Protein AF-A0A7C9RH32-F1 (afdb_monomer_lite)

Radius of gyration: 22.59 Å; chains: 1; bounding box: 62×23×64 Å

Secondary structure (DSSP, 8-state):
--HHHHHHHHHHHHHHHHHHHHHHHHHHHHSSS-S-HHHHHHHHHHHHHHHTTHHHHHHHHHHHHHHHHHHHHTSPTTHHHHHHHTT-HHHHHHHHHHHHHHHHHHHHHHHHHHHHHHHHHHHHHHHHHHHHHHHHHHHT--

pLDDT: mean 86.22, std 10.76, range [42.34, 97.19]

Organism: NCBI:txid2712852

Sequence (142 aa):
MSNLAQFGEDLRLHLIRLQACLDHLNALFAANSIADQTEFTRRLNELNAVTKNFPSQAGELYKALHDGLEQQASLPPGTIAHWIDNRQTAQLHAHADIIEQLATIATELAALTALMAERTTMTAILARQEAMSVQIQFDERP

Foldseek 3Di:
DDPVVVLVVLLVVLVVLLVVLVVVLVVVVVPPDPPDPPVLVVVLVVLCVVCVCVVVLLVVLVVLLVVLVVVVVPDDPCPVVVCVVVVVVVVVVVVVVSVSVSVSSVSNSSSSVSSVVSSVSSVVVVVVVVVVVVVVVVVPDD

Structure (mmCIF, N/CA/C/O backbone):
data_AF-A0A7C9RH32-F1
#
_entry.id   AF-A0A7C9RH32-F1
#
loop_
_atom_site.group_PDB
_atom_site.id
_atom_site.type_symbol
_atom_site.label_atom_id
_atom_site.label_alt_id
_atom_site.label_comp_id
_atom_site.label_asym_id
_atom_site.label_entity_id
_atom_site.label_seq_id
_atom_site.pdbx_PDB_ins_code
_atom_site.Cartn_x
_atom_site.Cartn_y
_atom_site.Cartn_z
_atom_site.occupancy
_atom_site.B_iso_or_equiv
_atom_site.auth_seq_id
_atom_site.auth_comp_id
_atom_site.auth_asym_id
_atom_site.auth_atom_id
_atom_site.pdbx_PDB_model_num
ATOM 1 N N . MET A 1 1 ? -25.205 9.875 5.045 1.00 48.62 1 MET A N 1
ATOM 2 C CA . MET A 1 1 ? -24.472 8.726 4.469 1.00 48.62 1 MET A CA 1
ATOM 3 C C . MET A 1 1 ? -23.839 7.972 5.630 1.00 48.62 1 MET A C 1
ATOM 5 O O . MET A 1 1 ? -23.488 8.626 6.600 1.00 48.62 1 MET A O 1
ATOM 9 N N . SER A 1 2 ? -23.813 6.637 5.605 1.00 63.97 2 SER A N 1
ATOM 10 C CA . SER A 1 2 ? -23.241 5.824 6.698 1.00 63.97 2 SER A CA 1
ATOM 11 C C . SER A 1 2 ? -21.715 5.984 6.744 1.00 63.97 2 SER A C 1
ATOM 13 O O . SER A 1 2 ? -21.113 6.004 5.671 1.00 63.97 2 SER A O 1
ATOM 15 N N . ASN A 1 3 ? -21.099 6.055 7.935 1.00 73.19 3 ASN A N 1
ATOM 16 C CA . ASN A 1 3 ? -19.635 6.165 8.106 1.00 73.19 3 ASN A CA 1
ATOM 17 C C . ASN A 1 3 ? -18.878 5.092 7.307 1.00 73.19 3 ASN A C 1
ATOM 19 O O . ASN A 1 3 ? -17.911 5.401 6.622 1.00 73.19 3 ASN A O 1
ATOM 23 N N . LEU A 1 4 ? -19.410 3.866 7.262 1.00 83.62 4 LEU A N 1
ATOM 24 C CA . LEU A 1 4 ? -18.805 2.758 6.522 1.00 83.62 4 LEU A CA 1
ATOM 25 C C . LEU A 1 4 ? -18.772 2.982 4.998 1.00 83.62 4 LEU A C 1
ATOM 27 O O . LEU A 1 4 ? -17.862 2.521 4.317 1.00 83.62 4 LEU A O 1
ATOM 31 N N . ALA A 1 5 ? -19.768 3.684 4.448 1.00 85.25 5 ALA A N 1
ATOM 32 C CA . ALA A 1 5 ? -19.798 3.993 3.019 1.00 85.25 5 ALA A CA 1
ATOM 33 C C . ALA A 1 5 ? -18.745 5.050 2.659 1.00 85.25 5 ALA A C 1
ATOM 35 O O . ALA A 1 5 ? -18.109 4.936 1.616 1.00 85.25 5 ALA A O 1
ATOM 36 N N . GLN A 1 6 ? -18.540 6.040 3.536 1.00 85.06 6 GLN A N 1
ATOM 37 C CA . GLN A 1 6 ? -17.487 7.040 3.363 1.00 85.06 6 GLN A CA 1
ATOM 38 C C . GLN A 1 6 ? -16.102 6.393 3.460 1.00 85.06 6 GLN A C 1
ATOM 40 O O . GLN A 1 6 ? -15.295 6.562 2.553 1.00 85.06 6 GLN A O 1
ATOM 45 N N . PHE A 1 7 ? -15.878 5.569 4.487 1.00 87.88 7 PHE A N 1
ATOM 46 C CA . PHE A 1 7 ? -14.651 4.787 4.637 1.00 87.88 7 PHE A CA 1
ATOM 47 C C . PHE A 1 7 ? -14.350 3.931 3.396 1.00 87.88 7 PHE A C 1
ATOM 49 O O . PHE A 1 7 ? -13.221 3.900 2.906 1.00 87.88 7 PHE A O 1
ATOM 56 N N . GLY A 1 8 ? -15.374 3.274 2.843 1.00 89.38 8 GLY A N 1
ATOM 57 C CA . GLY A 1 8 ? -15.244 2.492 1.616 1.00 89.38 8 GLY A CA 1
ATOM 58 C C . GLY A 1 8 ? -14.809 3.323 0.406 1.00 89.38 8 GLY A C 1
ATOM 59 O O . GLY A 1 8 ? -13.944 2.882 -0.350 1.00 89.38 8 GLY A O 1
ATOM 60 N N . GLU A 1 9 ? -15.368 4.521 0.218 1.00 88.69 9 GLU A N 1
ATOM 61 C CA . GLU A 1 9 ? -14.962 5.418 -0.873 1.00 88.69 9 GLU A CA 1
ATOM 62 C C . GLU A 1 9 ? -13.538 5.952 -0.695 1.00 88.69 9 GLU A C 1
ATOM 64 O O . GLU A 1 9 ? -12.773 5.973 -1.664 1.00 88.69 9 GLU A O 1
ATOM 69 N N . ASP A 1 10 ? -13.158 6.305 0.534 1.00 86.12 10 ASP A N 1
ATOM 70 C CA . ASP A 1 10 ? -11.809 6.780 0.848 1.00 86.12 10 ASP A CA 1
ATOM 71 C C . ASP A 1 10 ? -10.769 5.687 0.539 1.00 86.12 10 ASP A C 1
ATOM 73 O O . ASP A 1 10 ? -9.780 5.931 -0.160 1.00 86.12 10 ASP A O 1
ATOM 77 N N . LEU A 1 11 ? -11.038 4.437 0.937 1.00 91.19 11 LEU A N 1
ATOM 78 C CA . LEU A 1 11 ? -10.197 3.287 0.587 1.00 91.19 11 LEU A CA 1
ATOM 79 C C . LEU A 1 11 ? -10.148 3.016 -0.918 1.00 91.19 11 LEU A C 1
ATOM 81 O O . LEU A 1 11 ? -9.088 2.680 -1.456 1.00 91.19 11 LEU A O 1
ATOM 85 N N . ARG A 1 12 ? -11.284 3.142 -1.613 1.00 92.56 12 ARG A N 1
ATOM 86 C CA . ARG A 1 12 ? -11.400 2.795 -3.035 1.00 92.56 12 ARG A CA 1
ATOM 87 C C . ARG A 1 12 ? -10.411 3.577 -3.892 1.00 92.56 12 ARG A C 1
ATOM 89 O O . ARG A 1 12 ? -9.833 3.005 -4.816 1.00 92.56 12 ARG A O 1
ATOM 96 N N . LEU A 1 13 ? -10.170 4.850 -3.577 1.00 88.69 13 LEU A N 1
ATOM 97 C CA . LEU A 1 13 ? -9.191 5.669 -4.291 1.00 88.69 13 LEU A CA 1
ATOM 98 C C . LEU A 1 13 ? -7.774 5.078 -4.202 1.00 88.69 13 LEU A C 1
ATOM 100 O O . LEU A 1 13 ? -7.089 4.944 -5.221 1.00 88.69 13 LEU A O 1
ATOM 104 N N . HIS A 1 14 ? -7.342 4.695 -2.998 1.00 89.19 14 HIS A N 1
ATOM 105 C CA . HIS A 1 14 ? -6.019 4.107 -2.781 1.00 89.19 14 HIS A CA 1
ATOM 106 C C . HIS A 1 14 ? -5.898 2.723 -3.427 1.00 89.19 14 HIS A C 1
ATOM 108 O O . HIS A 1 14 ? -4.878 2.426 -4.049 1.00 89.19 14 HIS A O 1
ATOM 114 N N . LEU A 1 15 ? -6.954 1.910 -3.353 1.00 91.62 15 LEU A N 1
ATOM 115 C CA . LEU A 1 15 ? -6.994 0.578 -3.959 1.00 91.62 15 LEU A CA 1
ATOM 116 C C . LEU A 1 15 ? -6.921 0.626 -5.488 1.00 91.62 15 LEU A C 1
ATOM 118 O O . LEU A 1 15 ? -6.154 -0.131 -6.078 1.00 91.62 15 LEU A O 1
ATOM 122 N N . ILE A 1 16 ? -7.648 1.543 -6.135 1.00 93.19 16 ILE A N 1
ATOM 123 C CA . ILE A 1 16 ? -7.573 1.734 -7.593 1.00 93.19 16 ILE A CA 1
ATOM 124 C C . ILE A 1 16 ? -6.153 2.125 -8.007 1.00 93.19 16 ILE A C 1
ATOM 126 O O . ILE A 1 16 ? -5.618 1.601 -8.985 1.00 93.19 16 ILE A O 1
ATOM 130 N N . ARG A 1 17 ? -5.520 3.029 -7.252 1.00 87.44 17 ARG A N 1
ATOM 131 C CA . ARG A 1 17 ? -4.142 3.449 -7.520 1.00 87.44 17 ARG A CA 1
ATOM 132 C C . ARG A 1 17 ? -3.161 2.289 -7.364 1.00 87.44 17 ARG A C 1
ATOM 134 O O . ARG A 1 17 ? -2.309 2.110 -8.230 1.00 87.44 17 ARG A O 1
ATOM 141 N N . LEU A 1 18 ? -3.293 1.506 -6.294 1.00 91.06 18 LEU A N 1
ATOM 142 C CA . LEU A 1 18 ? -2.483 0.313 -6.053 1.00 91.06 18 LEU A CA 1
ATOM 143 C C . LEU A 1 18 ? -2.640 -0.699 -7.194 1.00 91.06 18 LEU A C 1
ATOM 145 O O . LEU A 1 18 ? -1.638 -1.146 -7.747 1.00 91.06 18 LEU A O 1
ATOM 149 N N . GLN A 1 19 ? -3.878 -1.006 -7.584 1.00 93.44 19 GLN A N 1
ATOM 150 C CA . GLN A 1 19 ? -4.167 -1.926 -8.680 1.00 93.44 19 GLN A CA 1
ATOM 151 C C . GLN A 1 19 ? -3.513 -1.461 -9.985 1.00 93.44 19 GLN A C 1
ATOM 153 O O . GLN A 1 19 ? -2.795 -2.234 -10.609 1.00 93.44 19 GLN A O 1
ATOM 158 N N . ALA A 1 20 ? -3.675 -0.188 -10.354 1.00 89.69 20 ALA A N 1
ATOM 159 C CA . ALA A 1 20 ? -3.068 0.354 -11.566 1.00 89.69 20 ALA A CA 1
ATOM 160 C C . ALA A 1 20 ? -1.530 0.226 -11.571 1.00 89.69 20 ALA A C 1
ATOM 162 O O . ALA A 1 20 ? -0.944 -0.075 -12.610 1.00 89.69 20 ALA A O 1
ATOM 163 N N . CYS A 1 21 ? -0.875 0.417 -10.418 1.00 87.25 21 CYS A N 1
ATOM 164 C CA . CYS A 1 21 ? 0.578 0.239 -10.297 1.00 87.25 21 CYS A CA 1
ATOM 165 C C . CYS A 1 21 ? 0.986 -1.230 -10.471 1.00 87.25 21 CYS 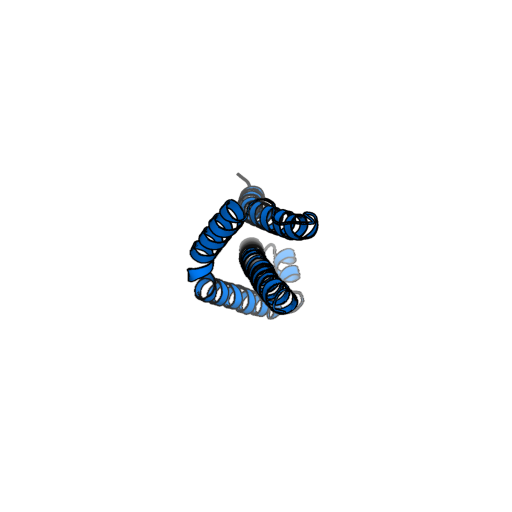A C 1
ATOM 167 O O . CYS A 1 21 ? 1.952 -1.529 -11.171 1.00 87.25 21 CYS A O 1
ATOM 169 N N . LEU A 1 22 ? 0.251 -2.154 -9.845 1.00 89.38 22 LEU A N 1
ATOM 170 C CA . LEU A 1 22 ? 0.521 -3.592 -9.938 1.00 89.38 22 LEU A CA 1
ATOM 171 C C . LEU A 1 22 ? 0.294 -4.125 -11.358 1.00 89.38 22 LEU A C 1
ATOM 173 O O . LEU A 1 22 ? 1.118 -4.884 -11.867 1.00 89.38 22 LEU A O 1
ATOM 177 N N . ASP A 1 23 ? -0.778 -3.690 -12.017 1.00 90.00 23 ASP A N 1
ATOM 178 C CA . ASP A 1 23 ? -1.076 -4.053 -13.403 1.00 90.00 23 ASP A CA 1
ATOM 179 C C . ASP A 1 23 ? 0.027 -3.558 -14.346 1.00 90.00 23 ASP A C 1
ATOM 181 O O . ASP A 1 23 ? 0.487 -4.305 -15.213 1.00 90.00 23 ASP A O 1
ATOM 185 N N . HIS A 1 24 ? 0.518 -2.332 -14.140 1.00 86.38 24 HIS A N 1
ATOM 186 C CA . HIS A 1 24 ? 1.616 -1.802 -14.941 1.00 86.38 24 HIS A CA 1
ATOM 187 C C . HIS A 1 24 ? 2.927 -2.556 -14.691 1.00 86.38 24 HIS A C 1
ATOM 189 O O . HIS A 1 24 ? 3.584 -2.955 -15.651 1.00 86.38 24 HIS A O 1
ATOM 195 N N . LEU A 1 25 ? 3.278 -2.825 -13.430 1.00 85.50 25 LEU A N 1
ATOM 196 C CA . LEU A 1 25 ? 4.435 -3.654 -13.079 1.00 85.50 25 LEU A CA 1
ATOM 197 C C . LEU A 1 25 ? 4.396 -5.014 -13.785 1.00 85.50 25 LEU A C 1
ATOM 199 O O . LEU A 1 25 ? 5.402 -5.434 -14.349 1.00 85.50 25 LEU A O 1
ATOM 203 N N . ASN A 1 26 ? 3.239 -5.676 -13.807 1.00 85.56 26 ASN A N 1
ATOM 204 C CA . ASN A 1 26 ? 3.072 -6.939 -14.525 1.00 85.56 26 ASN A CA 1
ATOM 205 C C . ASN A 1 26 ? 3.239 -6.766 -16.043 1.00 85.56 26 ASN A C 1
ATOM 207 O O . ASN A 1 26 ? 3.908 -7.574 -16.691 1.00 85.56 26 ASN A O 1
ATOM 211 N N . ALA A 1 27 ? 2.677 -5.698 -16.615 1.00 85.38 27 ALA A N 1
ATOM 212 C CA . ALA A 1 27 ? 2.786 -5.406 -18.042 1.00 85.38 27 ALA A CA 1
ATOM 213 C C . ALA A 1 27 ? 4.236 -5.144 -18.491 1.00 85.38 27 ALA A C 1
ATOM 215 O O . ALA A 1 27 ? 4.611 -5.566 -19.587 1.00 85.38 27 ALA A O 1
ATOM 216 N N . LEU A 1 28 ? 5.066 -4.526 -17.638 1.00 81.62 28 LEU A N 1
ATOM 217 C CA . LEU A 1 28 ? 6.487 -4.278 -17.918 1.00 81.62 28 LEU A CA 1
ATOM 218 C C . LEU A 1 28 ? 7.274 -5.561 -18.215 1.00 81.62 28 LEU A C 1
ATOM 220 O O . LEU A 1 28 ? 8.212 -5.524 -19.006 1.00 81.62 28 LEU A O 1
ATOM 224 N N . PHE A 1 29 ? 6.897 -6.686 -17.603 1.00 74.81 29 PHE A N 1
ATOM 225 C CA . PHE A 1 29 ? 7.548 -7.981 -17.827 1.00 74.81 29 PHE A CA 1
ATOM 226 C C . PHE A 1 29 ? 6.872 -8.827 -18.911 1.00 74.81 29 PHE A C 1
ATOM 228 O O . PHE A 1 29 ? 7.502 -9.727 -19.460 1.00 74.81 29 PHE A O 1
ATOM 235 N N . ALA A 1 30 ? 5.602 -8.559 -19.225 1.00 75.31 30 ALA A N 1
ATOM 236 C CA . ALA A 1 30 ? 4.882 -9.244 -20.298 1.00 75.31 30 ALA A CA 1
ATOM 237 C C . ALA A 1 30 ? 5.280 -8.731 -21.695 1.00 75.31 30 ALA A C 1
ATOM 239 O O . ALA A 1 30 ? 5.200 -9.468 -22.680 1.00 75.31 30 ALA A O 1
ATOM 240 N N . ALA A 1 31 ? 5.715 -7.473 -21.795 1.00 63.97 31 ALA A N 1
ATOM 241 C CA . ALA A 1 31 ? 6.241 -6.905 -23.027 1.00 63.97 31 ALA A CA 1
ATOM 242 C C . ALA A 1 31 ? 7.706 -7.336 -23.234 1.00 63.97 31 ALA A C 1
ATOM 244 O O . ALA A 1 31 ? 8.613 -6.844 -22.570 1.00 63.97 31 ALA A O 1
ATOM 245 N N . ASN A 1 32 ? 7.958 -8.230 -24.197 1.00 58.38 32 ASN A N 1
ATOM 246 C CA . ASN A 1 32 ? 9.310 -8.707 -24.545 1.00 58.38 32 ASN A CA 1
ATOM 247 C C . ASN A 1 32 ? 10.261 -7.610 -25.079 1.00 58.38 32 ASN A C 1
ATOM 249 O O . ASN A 1 32 ? 11.442 -7.873 -25.300 1.00 58.38 32 ASN A O 1
ATOM 253 N N . SER A 1 33 ? 9.779 -6.385 -25.289 1.00 57.72 33 SER A N 1
ATOM 254 C CA . SER A 1 33 ? 10.610 -5.205 -25.510 1.00 57.72 33 SER A CA 1
ATOM 255 C C . SER A 1 33 ? 9.870 -3.944 -25.064 1.00 57.72 33 SER A C 1
ATOM 257 O O . SER A 1 33 ? 8.654 -3.827 -25.234 1.00 57.72 33 SER A O 1
ATOM 259 N N . ILE A 1 34 ? 10.606 -2.970 -24.515 1.00 63.91 34 ILE A N 1
ATOM 260 C CA . ILE A 1 34 ? 10.108 -1.595 -24.392 1.00 63.91 34 ILE A CA 1
ATOM 261 C C . ILE A 1 34 ? 10.016 -1.054 -25.820 1.00 63.91 34 ILE A C 1
ATOM 263 O O . ILE A 1 34 ? 11.002 -0.573 -26.372 1.00 63.91 34 ILE A O 1
ATOM 267 N N . ALA A 1 35 ? 8.851 -1.208 -26.445 1.00 59.34 35 ALA A N 1
ATOM 268 C CA . ALA A 1 35 ? 8.633 -0.798 -27.829 1.00 59.34 35 ALA A CA 1
ATOM 269 C C . ALA A 1 35 ? 8.692 0.732 -28.008 1.00 59.34 35 ALA A C 1
ATOM 271 O O 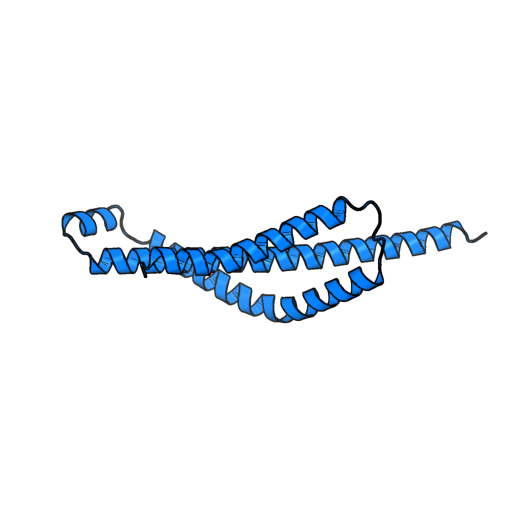. ALA A 1 35 ? 8.974 1.203 -29.106 1.00 59.34 35 ALA A O 1
ATOM 272 N N . ASP A 1 36 ? 8.472 1.499 -26.932 1.00 73.81 36 ASP A N 1
ATOM 273 C CA . ASP A 1 36 ? 8.532 2.961 -26.935 1.00 73.81 36 ASP A CA 1
ATOM 274 C C . ASP A 1 36 ? 9.355 3.493 -25.749 1.00 73.81 36 ASP A C 1
ATOM 276 O O . ASP A 1 36 ? 8.875 3.654 -24.624 1.00 73.81 36 ASP A O 1
ATOM 280 N N . GLN A 1 37 ? 10.632 3.772 -26.012 1.00 76.56 37 GLN A N 1
ATOM 281 C CA . GLN A 1 37 ? 11.570 4.320 -25.030 1.00 76.56 37 GLN A CA 1
ATOM 282 C C . GLN A 1 37 ? 11.205 5.754 -24.597 1.00 76.56 37 GLN A C 1
ATOM 284 O O . GLN A 1 37 ? 11.555 6.177 -23.491 1.00 76.56 37 GLN A O 1
ATOM 289 N N . THR A 1 38 ? 10.485 6.501 -25.442 1.00 79.81 38 THR A N 1
ATOM 290 C CA . THR A 1 38 ? 10.076 7.885 -25.158 1.00 79.81 38 THR A CA 1
ATOM 291 C C . THR A 1 38 ? 8.960 7.897 -24.126 1.00 79.81 38 THR A C 1
ATOM 293 O O . THR A 1 38 ? 9.059 8.594 -23.114 1.00 79.81 38 THR A O 1
ATOM 296 N N . GLU A 1 39 ? 7.940 7.069 -24.338 1.00 80.62 39 GLU A N 1
ATOM 297 C CA . GLU A 1 39 ? 6.841 6.883 -23.392 1.00 80.62 39 GLU A CA 1
ATOM 298 C C . GLU A 1 39 ? 7.339 6.324 -22.054 1.00 80.62 39 GLU A C 1
ATOM 300 O O . GLU A 1 39 ? 6.974 6.816 -20.982 1.00 80.62 39 GLU A O 1
ATOM 305 N N . PHE A 1 40 ? 8.266 5.366 -22.110 1.00 83.25 40 PHE A N 1
ATOM 306 C CA . PHE A 1 40 ? 8.899 4.807 -20.921 1.00 83.25 40 PHE A CA 1
ATOM 307 C C . PHE A 1 40 ? 9.640 5.872 -20.098 1.00 83.25 40 PHE A C 1
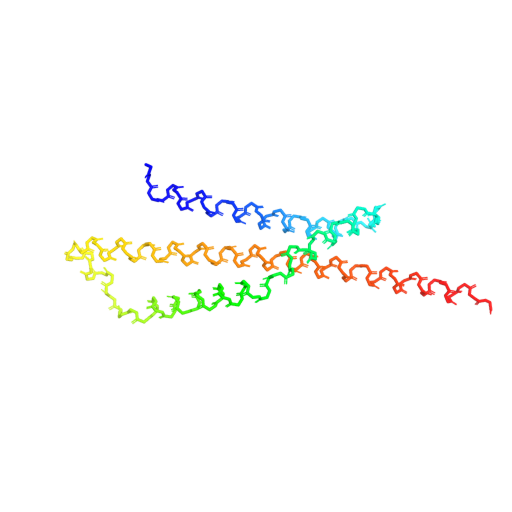ATOM 309 O O . PHE A 1 40 ? 9.469 5.969 -18.880 1.00 83.25 40 PHE A O 1
ATOM 316 N N . THR A 1 41 ? 10.435 6.715 -20.762 1.00 84.19 41 THR A N 1
ATOM 317 C CA . THR A 1 41 ? 11.188 7.795 -20.108 1.00 84.19 41 THR A CA 1
ATOM 318 C C . THR A 1 41 ? 10.253 8.863 -19.540 1.00 84.19 41 THR A C 1
ATOM 320 O O . THR A 1 41 ? 10.450 9.322 -18.412 1.00 84.19 41 THR A O 1
ATOM 323 N N . ARG A 1 42 ? 9.198 9.238 -20.279 1.00 87.12 42 ARG A N 1
ATOM 324 C CA . ARG A 1 42 ? 8.165 10.174 -19.807 1.00 87.12 42 ARG A CA 1
ATOM 325 C C . ARG A 1 42 ? 7.530 9.669 -18.517 1.00 87.12 42 ARG A C 1
ATOM 327 O O . ARG A 1 42 ? 7.484 10.401 -17.529 1.00 87.12 42 ARG A O 1
ATOM 334 N N . ARG A 1 43 ? 7.100 8.408 -18.500 1.00 86.38 43 ARG A N 1
ATOM 335 C CA . ARG A 1 43 ? 6.464 7.800 -17.331 1.00 86.38 43 ARG A CA 1
ATOM 336 C C . ARG A 1 43 ? 7.414 7.699 -16.138 1.00 86.38 43 ARG A C 1
ATOM 338 O O . ARG A 1 43 ? 7.021 8.016 -15.017 1.00 86.38 43 ARG A O 1
ATOM 345 N N . LEU A 1 44 ? 8.676 7.337 -16.365 1.00 88.50 44 LEU A N 1
ATOM 346 C CA . LEU A 1 44 ? 9.682 7.326 -15.302 1.00 88.50 44 LEU A CA 1
ATOM 347 C C . LEU A 1 44 ? 9.892 8.726 -14.701 1.00 88.50 44 LEU A C 1
ATOM 349 O O . LEU A 1 44 ? 10.018 8.861 -13.484 1.00 88.50 44 LEU A O 1
ATOM 353 N N . ASN A 1 45 ? 9.876 9.778 -15.523 1.00 88.69 45 ASN A N 1
ATOM 354 C CA . ASN A 1 45 ? 9.966 11.160 -15.045 1.00 88.69 45 ASN A CA 1
ATOM 355 C C . ASN A 1 45 ? 8.756 11.568 -14.192 1.00 88.69 45 ASN A C 1
ATOM 357 O O . ASN A 1 45 ? 8.932 12.214 -13.158 1.00 88.69 45 ASN A O 1
ATOM 361 N N . GLU A 1 46 ? 7.547 11.149 -14.568 1.00 88.81 46 GLU A N 1
ATOM 362 C CA . GLU A 1 46 ? 6.343 11.354 -13.751 1.00 88.81 46 GLU A CA 1
ATOM 363 C C . GLU A 1 46 ? 6.460 10.656 -12.395 1.00 88.81 46 GLU A C 1
ATOM 365 O O . GLU A 1 46 ? 6.219 11.268 -11.354 1.00 88.81 46 GLU A O 1
ATOM 370 N N . LEU A 1 47 ? 6.901 9.396 -12.387 1.00 88.06 47 LEU A N 1
ATOM 371 C CA . LEU A 1 47 ? 7.124 8.650 -11.150 1.00 88.06 47 LEU A CA 1
ATOM 372 C C . LEU A 1 47 ? 8.206 9.299 -10.287 1.00 88.06 47 LEU A C 1
ATOM 374 O O . LEU A 1 47 ? 8.035 9.394 -9.074 1.00 88.06 47 LEU A O 1
ATOM 378 N N . ASN A 1 48 ? 9.294 9.794 -10.878 1.00 88.06 48 ASN A N 1
ATOM 379 C CA . ASN A 1 48 ? 10.332 10.535 -10.158 1.00 88.06 48 ASN A CA 1
ATOM 380 C C . ASN A 1 48 ? 9.768 11.798 -9.490 1.00 88.06 48 ASN A C 1
ATOM 382 O O . ASN A 1 48 ? 10.106 12.083 -8.342 1.00 88.06 48 ASN A O 1
ATOM 386 N N . ALA A 1 49 ? 8.889 12.535 -10.174 1.00 87.44 49 ALA A N 1
ATOM 387 C CA . ALA A 1 49 ? 8.246 13.717 -9.608 1.00 87.44 49 ALA A CA 1
ATOM 388 C C . ALA A 1 49 ? 7.323 13.356 -8.433 1.00 87.44 49 ALA A C 1
ATOM 390 O O . ALA A 1 49 ? 7.400 13.979 -7.374 1.00 87.44 49 ALA A O 1
ATOM 391 N N . VAL A 1 50 ? 6.501 12.315 -8.593 1.00 83.38 50 VAL A N 1
ATOM 392 C CA . VAL A 1 50 ? 5.550 11.855 -7.567 1.00 83.38 50 VAL A CA 1
ATOM 393 C C . VAL A 1 50 ? 6.263 11.247 -6.354 1.00 83.38 50 VAL A C 1
ATOM 395 O O . VAL A 1 50 ? 5.854 11.468 -5.219 1.00 83.38 50 VAL A O 1
ATOM 398 N N . THR A 1 51 ? 7.351 10.509 -6.567 1.00 83.31 51 THR A N 1
ATOM 399 C CA . THR A 1 51 ? 8.098 9.829 -5.493 1.00 83.31 51 THR A CA 1
ATOM 400 C C . THR A 1 51 ? 9.126 10.722 -4.800 1.00 83.31 51 THR A C 1
ATOM 402 O O . THR A 1 51 ? 9.693 10.318 -3.788 1.00 83.31 51 THR A O 1
ATOM 405 N N . LYS A 1 52 ? 9.349 11.956 -5.270 1.00 83.38 52 LYS A N 1
ATOM 406 C CA . LYS A 1 52 ? 10.309 12.891 -4.660 1.00 83.38 52 LYS A CA 1
ATOM 407 C C . LYS A 1 52 ? 10.020 13.162 -3.179 1.00 83.38 52 LYS A C 1
ATOM 409 O O . LYS A 1 52 ? 10.948 13.231 -2.380 1.00 83.38 52 LYS A O 1
ATOM 414 N N . ASN A 1 53 ? 8.740 13.274 -2.825 1.00 81.12 53 ASN A N 1
ATOM 415 C CA . ASN A 1 53 ? 8.287 13.531 -1.453 1.00 81.12 53 ASN A CA 1
ATOM 416 C C . ASN A 1 53 ? 7.919 12.244 -0.698 1.00 81.12 53 ASN A C 1
ATOM 418 O O . ASN A 1 53 ? 7.505 12.300 0.458 1.00 81.12 53 ASN A O 1
ATOM 422 N N . PHE A 1 54 ? 8.067 11.080 -1.338 1.00 82.25 54 PHE A N 1
ATOM 423 C CA . PHE A 1 54 ? 7.698 9.803 -0.741 1.00 82.25 54 PHE A CA 1
ATOM 424 C C . PHE A 1 54 ? 8.447 9.527 0.572 1.00 82.25 54 PHE A C 1
ATOM 426 O O . PHE A 1 54 ? 7.778 9.154 1.528 1.00 82.25 54 PHE A O 1
ATOM 433 N N . PRO A 1 55 ? 9.783 9.702 0.690 1.00 81.25 55 PRO A N 1
ATOM 434 C CA . PRO A 1 55 ? 10.495 9.265 1.893 1.00 81.25 55 PRO A CA 1
ATOM 435 C C . PRO A 1 55 ? 10.018 9.958 3.173 1.00 81.25 55 PRO A C 1
ATOM 437 O O . PRO A 1 55 ? 9.931 9.315 4.216 1.00 81.25 55 PRO A O 1
ATOM 440 N N . SER A 1 56 ? 9.671 11.247 3.094 1.00 83.56 56 SER A N 1
ATOM 441 C CA . SER A 1 56 ? 9.115 11.986 4.230 1.00 83.56 56 SER A CA 1
ATOM 442 C C . SER A 1 56 ? 7.685 11.544 4.542 1.00 83.56 56 SER A C 1
ATOM 444 O O . SER A 1 56 ? 7.401 11.187 5.680 1.00 83.56 56 SER A O 1
ATOM 446 N N . GLN A 1 57 ? 6.811 11.485 3.529 1.00 87.00 57 GLN A N 1
ATOM 447 C CA . GLN A 1 57 ? 5.404 11.108 3.715 1.00 87.00 57 GLN A CA 1
ATOM 448 C C . GLN A 1 57 ? 5.259 9.660 4.209 1.00 87.00 57 GLN A C 1
ATOM 450 O O . GLN A 1 57 ? 4.501 9.382 5.131 1.00 87.00 57 GLN A O 1
ATOM 455 N N . ALA A 1 58 ? 6.022 8.729 3.640 1.00 88.50 58 ALA A N 1
ATOM 456 C CA . ALA A 1 58 ? 6.004 7.329 4.039 1.00 88.50 58 ALA A CA 1
ATOM 457 C C . ALA A 1 58 ? 6.566 7.118 5.449 1.00 88.50 58 ALA A C 1
ATOM 459 O O . ALA A 1 58 ? 6.057 6.270 6.174 1.00 88.50 58 ALA A O 1
ATOM 460 N N . GLY A 1 59 ? 7.579 7.891 5.858 1.00 90.31 59 GLY A N 1
ATOM 461 C CA . GLY A 1 59 ? 8.106 7.838 7.222 1.00 90.31 59 GLY A CA 1
ATOM 462 C C . GLY A 1 59 ? 7.065 8.255 8.262 1.00 90.31 59 GLY A C 1
ATOM 463 O O . GLY A 1 59 ? 6.896 7.573 9.273 1.00 90.31 59 GLY A O 1
ATOM 464 N N . GLU A 1 60 ? 6.329 9.334 7.991 1.00 92.94 60 GLU A N 1
ATOM 465 C CA . GLU A 1 60 ? 5.241 9.809 8.853 1.00 92.94 60 GLU A CA 1
ATOM 466 C C . GLU A 1 60 ? 4.088 8.804 8.924 1.00 92.94 60 GLU A C 1
ATOM 468 O O . GLU A 1 60 ? 3.653 8.446 10.019 1.00 92.94 60 GLU A O 1
ATOM 473 N N . LEU A 1 61 ? 3.640 8.293 7.774 1.00 94.00 61 LEU A N 1
ATOM 474 C CA . LEU A 1 61 ? 2.567 7.301 7.708 1.00 94.00 61 LEU A CA 1
ATOM 475 C C . LEU A 1 61 ? 2.962 5.983 8.387 1.00 94.00 61 LEU A C 1
ATOM 477 O O . LEU A 1 61 ? 2.157 5.411 9.117 1.00 94.00 61 LEU A O 1
ATOM 481 N N . TYR A 1 62 ? 4.197 5.506 8.191 1.00 94.44 62 TYR A N 1
ATOM 482 C CA . TYR A 1 62 ? 4.684 4.280 8.828 1.00 94.44 62 TYR A CA 1
ATOM 483 C C . TYR A 1 62 ? 4.708 4.424 10.347 1.00 94.44 62 TYR A C 1
ATOM 485 O O . TYR A 1 62 ? 4.243 3.536 11.058 1.00 94.44 62 TYR A O 1
ATOM 493 N N . LYS A 1 63 ? 5.203 5.563 10.843 1.00 95.69 63 LYS A N 1
ATOM 494 C CA . LYS A 1 63 ? 5.198 5.860 12.272 1.00 95.69 63 LYS A CA 1
ATOM 495 C C . LYS A 1 63 ? 3.772 5.922 12.821 1.00 95.69 63 LYS A C 1
ATOM 497 O O . LYS A 1 63 ? 3.486 5.258 13.806 1.00 95.69 63 LYS A O 1
ATOM 502 N N . ALA A 1 64 ? 2.874 6.657 12.165 1.00 95.44 64 ALA A N 1
ATOM 503 C CA . ALA A 1 64 ? 1.480 6.769 12.592 1.00 95.44 64 ALA A CA 1
ATOM 504 C C . ALA A 1 64 ? 0.770 5.404 12.629 1.00 95.44 64 ALA A C 1
ATOM 506 O O . ALA A 1 64 ? 0.048 5.109 13.581 1.00 95.44 64 ALA A O 1
ATOM 507 N N . LEU A 1 65 ? 1.009 4.555 11.624 1.00 96.38 65 LEU A N 1
ATOM 508 C CA . LEU A 1 65 ? 0.478 3.195 11.588 1.00 96.38 65 LEU A CA 1
ATOM 509 C C . LEU A 1 65 ? 1.041 2.344 12.729 1.00 96.38 65 LEU A C 1
ATOM 511 O O . LEU A 1 65 ? 0.284 1.653 13.403 1.00 96.38 65 LEU A O 1
ATOM 515 N N . HIS A 1 66 ? 2.356 2.385 12.939 1.00 96.44 66 HIS A N 1
ATOM 516 C CA . HIS A 1 66 ? 3.022 1.601 13.972 1.00 96.44 66 HIS A CA 1
ATOM 517 C C . HIS A 1 66 ? 2.562 2.005 15.375 1.00 96.44 66 HIS A C 1
ATOM 519 O O . HIS A 1 66 ? 2.059 1.154 16.105 1.00 96.44 66 HIS A O 1
ATOM 525 N N . ASP A 1 67 ? 2.633 3.298 15.701 1.00 95.62 67 ASP A N 1
ATOM 526 C CA . ASP A 1 67 ? 2.212 3.845 16.994 1.00 95.62 67 ASP A CA 1
ATOM 527 C C . ASP A 1 67 ? 0.728 3.520 17.262 1.00 95.62 67 ASP A C 1
ATOM 529 O O . ASP A 1 67 ? 0.350 3.114 18.363 1.00 95.62 67 ASP A O 1
ATOM 533 N N . GLY A 1 68 ? -0.126 3.637 16.239 1.00 94.81 68 GLY A N 1
ATOM 534 C CA . GLY A 1 68 ? -1.546 3.317 16.354 1.00 94.81 68 GLY A CA 1
ATOM 535 C C . GLY A 1 68 ? -1.826 1.824 16.547 1.00 94.81 68 GLY A C 1
ATOM 536 O O . GLY A 1 68 ? -2.663 1.462 17.375 1.00 94.81 68 GLY A O 1
ATOM 537 N N . LEU A 1 69 ? -1.113 0.943 15.839 1.00 94.44 69 LEU A N 1
ATOM 538 C CA . LEU A 1 69 ? -1.223 -0.507 16.028 1.00 94.44 69 LEU A CA 1
ATOM 539 C C . LEU A 1 69 ? -0.726 -0.938 17.411 1.00 94.44 69 LEU A C 1
ATOM 541 O O . LEU A 1 69 ? -1.378 -1.764 18.050 1.00 94.44 69 LEU A O 1
ATOM 545 N N . GLU A 1 70 ? 0.375 -0.366 17.901 1.00 95.25 70 GLU A N 1
ATOM 546 C CA . GLU A 1 70 ? 0.858 -0.608 19.264 1.00 95.25 70 GLU A CA 1
ATOM 547 C C . GLU A 1 70 ? -0.162 -0.148 20.306 1.00 95.25 70 GLU A C 1
ATOM 549 O O . GLU A 1 70 ? -0.463 -0.884 21.249 1.00 95.25 70 GLU A O 1
ATOM 554 N N . GLN A 1 71 ? -0.769 1.026 20.110 1.00 92.56 71 GLN A N 1
ATOM 555 C CA . GLN A 1 71 ? -1.829 1.510 20.986 1.00 92.56 71 GLN A CA 1
ATOM 556 C C . GLN A 1 71 ? -3.022 0.545 21.014 1.00 92.56 71 GLN A C 1
ATOM 558 O O . GLN A 1 71 ? -3.514 0.224 22.098 1.00 92.56 71 GLN A O 1
ATOM 563 N N . GLN A 1 72 ? -3.468 0.036 19.861 1.00 92.56 72 GLN A N 1
ATOM 564 C CA . GLN A 1 72 ? -4.557 -0.947 19.820 1.00 92.56 72 GLN A CA 1
ATOM 565 C C . GLN A 1 72 ? -4.159 -2.283 20.460 1.00 92.56 72 GLN A C 1
ATOM 567 O O . GLN A 1 72 ? -4.961 -2.879 21.176 1.00 92.56 72 GLN A O 1
ATOM 572 N N . ALA A 1 73 ? -2.919 -2.735 20.262 1.00 90.62 73 ALA A N 1
ATOM 573 C CA . ALA A 1 73 ? -2.400 -3.958 20.872 1.00 90.62 73 ALA A CA 1
ATOM 574 C C . ALA A 1 73 ? -2.226 -3.843 22.397 1.00 90.62 73 ALA A C 1
ATOM 576 O O . ALA A 1 73 ? -2.271 -4.852 23.098 1.00 90.62 73 ALA A O 1
ATOM 577 N N . SER A 1 74 ? -2.050 -2.625 22.919 1.00 92.69 74 SER A N 1
ATOM 578 C CA . SER A 1 74 ? -1.929 -2.355 24.357 1.00 92.69 74 SER A CA 1
ATOM 579 C C . SER A 1 74 ? -3.258 -2.429 25.121 1.00 92.69 74 SER A C 1
ATOM 581 O O . SER A 1 74 ? -3.255 -2.432 26.356 1.00 92.69 74 SER A O 1
ATOM 583 N N . LEU A 1 75 ? -4.397 -2.498 24.417 1.00 91.38 75 LEU A N 1
ATOM 584 C CA . LEU A 1 75 ? -5.703 -2.641 25.054 1.00 91.38 75 LEU A CA 1
ATOM 585 C C . LEU A 1 75 ? -5.770 -3.967 25.830 1.00 91.38 75 LEU A C 1
ATOM 587 O O . LEU A 1 75 ? -5.485 -5.026 25.263 1.00 91.38 75 LEU A O 1
ATOM 591 N N . PRO A 1 76 ? -6.177 -3.946 27.114 1.00 92.62 76 PRO A N 1
ATOM 592 C CA . PRO A 1 76 ? -6.308 -5.167 27.889 1.00 92.62 76 PRO A CA 1
ATOM 593 C C . PRO A 1 76 ? -7.248 -6.183 27.216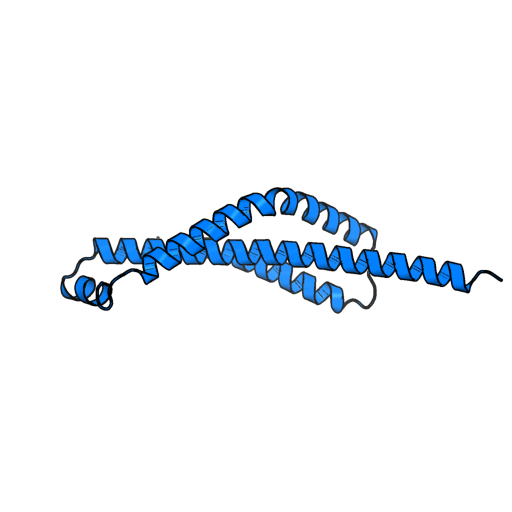 1.00 92.62 76 PRO A C 1
ATOM 595 O O . PRO A 1 76 ? -8.288 -5.810 26.656 1.00 92.62 76 PRO A O 1
ATOM 598 N N . PRO A 1 77 ? -6.941 -7.489 27.304 1.00 87.75 77 PRO A N 1
ATOM 599 C CA . PRO A 1 77 ? -7.842 -8.524 26.821 1.00 87.75 77 PRO A CA 1
ATOM 600 C C . PRO A 1 77 ? -9.236 -8.376 27.442 1.00 87.75 77 PRO A C 1
ATOM 602 O O . PRO A 1 77 ? -9.378 -8.244 28.656 1.00 87.75 77 PRO A O 1
ATOM 605 N N . GLY A 1 78 ? -10.275 -8.399 26.607 1.00 90.50 78 GLY A N 1
ATOM 606 C CA . GLY A 1 78 ? -11.665 -8.274 27.056 1.00 90.50 78 GLY A CA 1
ATOM 607 C C . GLY A 1 78 ? -12.175 -6.839 27.232 1.00 90.50 78 GLY A C 1
ATOM 608 O O . GLY A 1 78 ? -13.361 -6.674 27.503 1.00 90.50 78 GLY A O 1
ATOM 609 N N . THR A 1 79 ? -11.360 -5.800 27.010 1.00 93.62 79 THR A N 1
ATOM 610 C CA . THR A 1 79 ? -11.821 -4.398 27.060 1.00 93.62 79 THR A CA 1
ATOM 611 C C . THR A 1 79 ? -12.980 -4.128 26.098 1.00 93.62 79 THR A C 1
ATOM 613 O O . THR A 1 79 ? -13.980 -3.535 26.495 1.00 93.62 79 THR A O 1
ATOM 616 N N . ILE A 1 80 ? -12.900 -4.627 24.862 1.00 92.69 80 ILE A N 1
ATOM 617 C CA . ILE A 1 80 ? -13.976 -4.458 23.873 1.00 92.69 80 ILE A CA 1
ATOM 618 C C . ILE A 1 80 ? -15.249 -5.189 24.327 1.00 92.69 80 ILE A C 1
ATOM 620 O O . ILE A 1 80 ? -16.337 -4.623 24.260 1.00 92.69 80 ILE A O 1
ATOM 624 N N . ALA A 1 81 ? -15.123 -6.417 24.846 1.00 94.31 81 ALA A N 1
ATOM 625 C CA . ALA A 1 81 ? -16.260 -7.176 25.374 1.00 94.31 81 ALA A CA 1
ATOM 626 C C . ALA A 1 81 ? -16.929 -6.438 26.543 1.00 94.31 81 ALA A C 1
ATOM 628 O O . ALA A 1 81 ? -18.145 -6.276 26.562 1.00 94.31 81 ALA A O 1
ATOM 629 N N . HIS A 1 82 ? -16.130 -5.878 27.452 1.00 95.94 82 HIS A N 1
ATOM 630 C CA . HIS A 1 82 ? -16.621 -5.042 28.541 1.00 95.94 82 HIS A CA 1
ATOM 631 C C . HIS A 1 82 ? -17.374 -3.801 28.036 1.00 95.94 82 HIS A C 1
ATOM 633 O O . HIS A 1 82 ? -18.410 -3.439 28.598 1.00 95.94 82 HIS A O 1
ATOM 639 N N . TRP A 1 83 ? -16.892 -3.142 26.978 1.00 97.12 83 TRP A N 1
ATOM 640 C CA . TRP A 1 83 ? -17.601 -2.012 26.373 1.00 97.12 83 TRP A CA 1
ATOM 641 C C . TRP A 1 83 ? -18.938 -2.427 25.758 1.00 97.12 83 TRP A C 1
ATOM 643 O O . TRP A 1 83 ? -19.927 -1.712 25.914 1.00 97.12 83 TRP A O 1
ATOM 653 N N . ILE A 1 84 ? -18.990 -3.591 25.107 1.00 95.31 84 ILE A N 1
ATOM 654 C CA . ILE A 1 84 ? -20.222 -4.156 24.543 1.00 95.31 84 ILE A CA 1
ATOM 655 C C . ILE A 1 84 ? -21.236 -4.444 25.654 1.00 95.31 84 ILE A C 1
ATOM 657 O O . ILE A 1 84 ? -22.364 -3.948 25.592 1.00 95.31 84 ILE A O 1
ATOM 661 N N . ASP A 1 85 ? -20.824 -5.174 26.692 1.00 97.19 85 ASP A N 1
ATOM 662 C CA . ASP A 1 85 ? -21.692 -5.575 27.805 1.00 97.19 85 ASP A CA 1
ATOM 663 C C . ASP A 1 85 ? -22.285 -4.361 28.531 1.00 97.19 85 ASP A C 1
ATOM 665 O O . ASP A 1 85 ? -23.458 -4.355 28.909 1.00 97.19 85 ASP A O 1
ATOM 669 N N . ASN A 1 86 ? -21.499 -3.288 28.657 1.00 96.75 86 ASN A N 1
ATOM 670 C CA . ASN A 1 86 ? -21.919 -2.047 29.305 1.00 96.75 86 ASN A CA 1
ATOM 671 C C . ASN A 1 86 ? -22.510 -1.007 28.343 1.00 96.75 86 ASN A C 1
ATOM 673 O O . ASN A 1 86 ? -22.773 0.121 28.761 1.00 96.75 86 ASN A O 1
ATOM 677 N N . ARG A 1 87 ? -22.728 -1.357 27.066 1.00 94.69 87 ARG A N 1
ATOM 678 C CA . ARG A 1 87 ? -23.268 -0.460 26.024 1.00 94.69 87 ARG A CA 1
ATOM 679 C C . ARG A 1 87 ? -22.526 0.878 25.935 1.00 94.69 87 ARG A C 1
ATOM 681 O O . ARG A 1 87 ? -23.127 1.936 25.754 1.00 94.69 87 ARG A O 1
ATOM 688 N N . GLN A 1 88 ? -21.207 0.821 26.045 1.00 95.31 88 GLN A N 1
ATOM 689 C CA . GLN A 1 88 ? -20.294 1.953 25.932 1.00 95.31 88 GLN A CA 1
ATOM 690 C C . GLN A 1 88 ? -20.107 2.346 24.458 1.00 95.31 88 GLN A C 1
ATOM 692 O O . GLN A 1 88 ? -19.058 2.147 23.849 1.00 95.31 88 GLN A O 1
ATOM 697 N N . THR A 1 89 ? -21.177 2.865 23.850 1.00 93.69 89 THR A N 1
ATOM 698 C CA . THR A 1 89 ? -21.255 3.130 22.405 1.00 93.69 89 THR A CA 1
ATOM 699 C C . THR A 1 89 ? -20.227 4.151 21.930 1.00 93.69 89 THR A C 1
ATOM 701 O O . THR A 1 89 ? -19.667 3.979 20.854 1.00 93.69 89 THR A O 1
ATOM 704 N N . ALA A 1 90 ? -19.924 5.175 22.731 1.00 94.25 90 ALA A N 1
ATOM 705 C CA . ALA A 1 90 ? -18.909 6.170 22.392 1.00 94.25 90 ALA A CA 1
ATOM 706 C C . ALA A 1 90 ? -17.509 5.545 22.261 1.00 94.25 90 ALA A C 1
ATOM 708 O O . ALA A 1 90 ? -16.797 5.833 21.303 1.00 94.25 90 ALA A O 1
ATOM 709 N N . GLN A 1 91 ? -17.137 4.652 23.184 1.00 94.38 91 GLN A N 1
ATOM 710 C CA . GLN A 1 91 ? -15.869 3.922 23.139 1.00 94.38 91 GLN A CA 1
ATOM 711 C C . GLN A 1 91 ? -15.803 2.987 21.927 1.00 94.38 91 GLN A C 1
ATOM 713 O O . GLN A 1 91 ? -14.780 2.928 21.252 1.00 94.38 91 GLN A O 1
ATOM 718 N N . LEU A 1 92 ? -16.904 2.293 21.624 1.00 93.69 92 LEU A N 1
ATOM 719 C CA . LEU A 1 92 ? -16.989 1.401 20.466 1.00 93.69 92 LEU A CA 1
ATOM 720 C C . LEU A 1 92 ? -16.863 2.16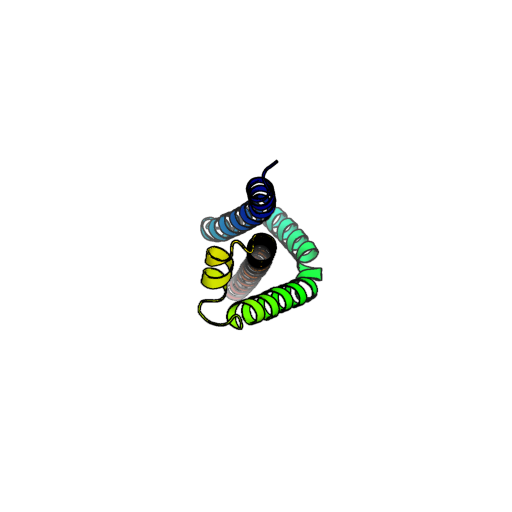1 19.139 1.00 93.69 92 LEU A C 1
ATOM 722 O O . LEU A 1 92 ? -16.153 1.698 18.251 1.00 93.69 92 LEU A O 1
ATOM 726 N N . HIS A 1 93 ? -17.494 3.333 19.018 1.00 93.38 93 HIS A N 1
ATOM 727 C CA . HIS A 1 93 ? -17.346 4.191 17.841 1.00 93.38 93 HIS A CA 1
ATOM 728 C C . HIS A 1 93 ? -15.921 4.724 17.702 1.00 93.38 93 HIS A C 1
ATOM 730 O O . HIS A 1 93 ? -15.325 4.550 16.649 1.00 93.38 93 HIS A O 1
ATOM 736 N N . ALA A 1 94 ? -15.335 5.265 18.774 1.00 92.12 94 ALA A N 1
ATOM 737 C CA . ALA A 1 94 ? -13.957 5.752 18.734 1.00 92.12 94 ALA A CA 1
ATOM 738 C C . ALA A 1 94 ? -12.957 4.644 18.359 1.00 92.12 94 ALA A C 1
ATOM 740 O O . ALA A 1 94 ? -12.007 4.882 17.621 1.00 92.12 94 ALA A O 1
ATOM 741 N N . HIS A 1 95 ? -13.174 3.419 18.844 1.00 93.88 95 HIS A N 1
ATOM 742 C CA . HIS A 1 95 ? -12.353 2.271 18.471 1.00 93.88 95 HIS A CA 1
ATOM 743 C C . HIS A 1 95 ? -12.498 1.905 16.988 1.00 93.88 95 HIS A C 1
ATOM 745 O O . HIS A 1 95 ? -11.490 1.667 16.323 1.00 93.88 95 HIS A O 1
ATOM 751 N N . ALA A 1 96 ? -13.728 1.896 16.462 1.00 92.50 96 ALA A N 1
ATOM 752 C CA . ALA A 1 96 ? -13.975 1.674 15.040 1.00 92.50 96 ALA A CA 1
ATOM 753 C C . ALA A 1 96 ? -13.301 2.754 14.178 1.00 92.50 96 ALA A C 1
ATOM 755 O O . ALA A 1 96 ? -12.559 2.406 13.265 1.00 92.50 96 ALA A O 1
ATOM 756 N N . ASP A 1 97 ? -13.463 4.033 14.531 1.00 92.25 97 ASP A N 1
ATOM 757 C CA . ASP A 1 97 ? -12.865 5.163 13.812 1.00 92.25 97 ASP A CA 1
ATOM 758 C C . ASP A 1 97 ? -11.328 5.050 13.758 1.00 92.25 97 ASP A C 1
ATOM 760 O O . ASP A 1 97 ? -10.715 5.284 12.716 1.00 92.25 97 ASP A O 1
ATOM 764 N N . ILE A 1 98 ? -10.688 4.633 14.861 1.00 93.44 98 ILE A N 1
ATOM 765 C CA . ILE A 1 98 ? -9.234 4.410 14.893 1.00 93.44 98 ILE A CA 1
ATOM 766 C C . ILE A 1 98 ? -8.833 3.267 13.953 1.00 93.44 98 ILE A C 1
ATOM 768 O O . ILE A 1 98 ? -7.876 3.410 13.194 1.00 93.44 98 ILE A O 1
ATOM 772 N N . ILE A 1 99 ? -9.539 2.133 13.978 1.00 93.75 99 ILE A N 1
ATOM 773 C CA . ILE A 1 99 ? -9.227 1.000 13.093 1.00 93.75 99 ILE A CA 1
ATOM 774 C C . ILE A 1 99 ? -9.414 1.387 11.622 1.00 93.75 99 ILE A C 1
ATOM 776 O O . ILE A 1 99 ? -8.566 1.050 10.794 1.00 93.75 99 ILE A O 1
ATOM 780 N N . GLU A 1 100 ? -10.483 2.114 11.298 1.00 93.94 100 GLU A N 1
ATOM 781 C CA . GLU A 1 100 ? -10.735 2.640 9.954 1.00 93.94 100 GLU A CA 1
ATOM 782 C C . GLU A 1 100 ? -9.589 3.559 9.507 1.00 93.94 100 GLU A C 1
ATOM 784 O O . GLU A 1 100 ? -9.021 3.369 8.430 1.00 93.94 100 GLU A O 1
ATOM 789 N N . GLN A 1 101 ? -9.154 4.487 10.363 1.00 92.94 101 GLN A N 1
ATOM 790 C CA . GLN A 1 101 ? -8.016 5.356 10.068 1.00 92.94 101 GLN A CA 1
ATOM 791 C C . GLN A 1 101 ? -6.724 4.561 9.817 1.00 92.94 101 GLN A C 1
ATOM 793 O O . GLN A 1 101 ? -6.004 4.844 8.856 1.00 92.94 101 GLN A O 1
ATOM 798 N N . LEU A 1 102 ? -6.428 3.550 10.641 1.00 95.44 102 LEU A N 1
ATOM 799 C CA . LEU A 1 102 ? -5.243 2.704 10.464 1.00 95.44 102 LEU A CA 1
ATOM 800 C C . LEU A 1 102 ? -5.302 1.903 9.159 1.00 95.44 102 LEU A C 1
ATOM 802 O O . LEU A 1 102 ? -4.287 1.780 8.472 1.00 95.44 102 LEU A O 1
ATOM 806 N N . ALA A 1 103 ? -6.480 1.406 8.775 1.00 95.06 103 ALA A N 1
ATOM 807 C CA . ALA A 1 103 ? -6.676 0.716 7.503 1.00 95.06 103 ALA A CA 1
ATOM 808 C C . ALA A 1 103 ? -6.442 1.646 6.299 1.00 95.06 103 ALA A C 1
ATOM 810 O O . ALA A 1 103 ? -5.793 1.246 5.325 1.00 95.06 103 ALA A O 1
ATOM 811 N N . THR A 1 104 ? -6.905 2.896 6.374 1.00 94.00 104 THR A N 1
ATOM 812 C CA . THR A 1 104 ? -6.644 3.913 5.345 1.00 94.00 104 THR A CA 1
ATOM 813 C C . THR A 1 104 ? -5.151 4.207 5.224 1.00 94.00 104 THR A C 1
ATOM 815 O O . THR A 1 104 ? -4.606 4.116 4.124 1.00 94.00 104 THR A O 1
ATOM 818 N N . ILE A 1 105 ? -4.460 4.452 6.345 1.00 94.38 105 ILE A N 1
ATOM 819 C CA . ILE A 1 105 ? -3.006 4.698 6.365 1.00 94.38 105 ILE A CA 1
ATOM 820 C C . ILE A 1 105 ? -2.241 3.510 5.768 1.00 94.38 105 ILE A C 1
ATOM 822 O O . ILE A 1 105 ? -1.352 3.698 4.936 1.00 94.38 105 ILE A O 1
ATOM 826 N N . ALA A 1 106 ? -2.588 2.278 6.153 1.00 95.50 106 ALA A N 1
ATOM 827 C CA . ALA A 1 106 ? -1.946 1.074 5.631 1.00 95.50 106 ALA A CA 1
ATOM 828 C C . ALA A 1 106 ? -2.130 0.930 4.111 1.00 95.50 106 ALA A C 1
ATOM 830 O O . ALA A 1 106 ? -1.191 0.569 3.398 1.00 95.50 106 ALA A O 1
ATOM 831 N N . THR A 1 107 ? -3.319 1.252 3.603 1.00 94.25 107 THR A N 1
ATOM 832 C CA . THR A 1 107 ? -3.623 1.174 2.167 1.00 94.25 107 THR A CA 1
ATOM 833 C C . THR A 1 107 ? -2.916 2.279 1.382 1.00 94.25 107 THR A C 1
ATOM 835 O O . THR A 1 107 ? -2.393 2.026 0.294 1.00 94.25 107 THR A O 1
ATOM 838 N N . GLU A 1 108 ? -2.836 3.491 1.934 1.00 92.62 108 GLU A N 1
ATOM 839 C CA . GLU A 1 108 ? -2.058 4.580 1.346 1.00 92.62 108 GLU A CA 1
ATOM 840 C C . GLU A 1 108 ? -0.570 4.219 1.268 1.00 92.62 108 GLU A C 1
ATOM 842 O O . GLU A 1 108 ? 0.029 4.338 0.197 1.00 92.62 108 GLU A O 1
ATOM 847 N N . LEU A 1 109 ? 0.008 3.704 2.360 1.00 93.31 109 LEU A N 1
ATOM 848 C CA . LEU A 1 109 ? 1.382 3.198 2.381 1.00 93.31 109 LEU A CA 1
ATOM 849 C C . LEU A 1 109 ? 1.603 2.135 1.306 1.00 93.31 109 LEU A C 1
ATOM 851 O O . LEU A 1 109 ? 2.555 2.247 0.538 1.00 93.31 109 LEU A O 1
ATOM 855 N N . ALA A 1 110 ? 0.706 1.151 1.193 1.00 93.56 110 ALA A N 1
ATOM 856 C CA . ALA A 1 110 ? 0.805 0.109 0.174 1.00 93.56 110 ALA A CA 1
ATOM 857 C C . ALA A 1 110 ? 0.812 0.690 -1.252 1.00 93.56 110 ALA A C 1
ATOM 859 O O . ALA A 1 110 ? 1.664 0.322 -2.065 1.00 93.56 110 ALA A O 1
ATOM 860 N N . ALA A 1 111 ? -0.085 1.634 -1.553 1.00 90.88 111 ALA A N 1
ATOM 861 C CA . ALA A 1 111 ? -0.145 2.295 -2.856 1.00 90.88 111 ALA A CA 1
ATOM 862 C C . ALA A 1 111 ? 1.132 3.095 -3.159 1.00 90.88 111 ALA A C 1
ATOM 864 O O . ALA A 1 111 ? 1.659 3.054 -4.274 1.00 90.88 111 ALA A O 1
ATOM 865 N N . LEU A 1 112 ? 1.656 3.811 -2.166 1.00 89.62 112 LEU A N 1
ATOM 866 C CA . LEU A 1 112 ? 2.876 4.588 -2.317 1.00 89.62 112 LEU A CA 1
ATOM 867 C C . LEU A 1 112 ? 4.112 3.673 -2.489 1.00 89.62 112 LEU A C 1
ATOM 869 O O . LEU A 1 112 ? 4.967 3.944 -3.335 1.00 89.62 112 LEU A O 1
ATOM 873 N N . THR A 1 113 ? 4.203 2.566 -1.746 1.00 91.12 113 THR A N 1
ATOM 874 C CA . THR A 1 113 ? 5.274 1.566 -1.899 1.00 91.12 113 THR A CA 1
ATOM 875 C C . THR A 1 113 ? 5.215 0.882 -3.266 1.00 91.12 113 THR A C 1
ATOM 877 O O . THR A 1 113 ? 6.260 0.665 -3.882 1.00 91.12 113 THR A O 1
ATOM 880 N N . ALA A 1 114 ? 4.020 0.602 -3.793 1.00 91.88 114 ALA A N 1
ATOM 881 C CA . ALA A 1 114 ? 3.866 0.055 -5.140 1.00 91.88 114 ALA A CA 1
ATOM 882 C C . ALA A 1 114 ? 4.416 1.003 -6.221 1.00 91.88 114 ALA A C 1
ATOM 884 O O . ALA A 1 114 ? 5.108 0.554 -7.131 1.00 91.88 114 ALA A O 1
ATOM 885 N N . LEU A 1 115 ? 4.216 2.319 -6.082 1.00 89.88 115 LEU A N 1
ATOM 886 C CA . LEU A 1 115 ? 4.815 3.311 -6.987 1.00 89.88 115 LEU A CA 1
ATOM 887 C C . LEU A 1 115 ? 6.342 3.342 -6.910 1.00 89.88 115 LEU A C 1
ATOM 889 O O . LEU A 1 115 ? 7.014 3.497 -7.931 1.00 89.88 115 LEU A O 1
ATOM 893 N N . MET A 1 116 ? 6.914 3.200 -5.711 1.00 90.00 116 MET A N 1
ATOM 894 C CA . MET A 1 116 ? 8.366 3.064 -5.586 1.00 90.00 116 MET A CA 1
ATOM 895 C C . MET A 1 116 ? 8.876 1.809 -6.287 1.00 90.00 116 MET A C 1
ATOM 897 O O . MET A 1 116 ? 9.929 1.856 -6.929 1.00 90.00 116 MET A O 1
ATOM 901 N N . ALA A 1 117 ? 8.154 0.695 -6.150 1.00 90.81 117 ALA A N 1
ATOM 902 C CA . ALA A 1 117 ? 8.495 -0.554 -6.812 1.00 90.81 117 ALA A CA 1
ATOM 903 C C . ALA A 1 117 ? 8.419 -0.400 -8.339 1.00 90.81 117 ALA A C 1
ATOM 905 O O . ALA A 1 117 ? 9.361 -0.796 -9.023 1.00 90.81 117 ALA A O 1
ATOM 906 N N . GLU A 1 118 ? 7.376 0.253 -8.864 1.00 90.44 118 GLU A N 1
ATOM 907 C CA . GLU A 1 118 ? 7.231 0.604 -10.285 1.00 90.44 118 GLU A CA 1
ATOM 908 C C . GLU A 1 118 ? 8.432 1.414 -10.779 1.00 90.44 118 GLU A C 1
ATOM 910 O O . GLU A 1 118 ? 9.145 0.987 -11.687 1.00 90.44 118 GLU A O 1
ATOM 915 N N . ARG A 1 119 ? 8.744 2.528 -10.109 1.00 91.12 119 ARG A N 1
ATOM 916 C CA . ARG A 1 119 ? 9.896 3.381 -10.438 1.00 91.12 119 ARG A CA 1
ATOM 917 C C . ARG A 1 119 ? 11.212 2.603 -10.447 1.00 91.12 119 ARG A C 1
ATOM 919 O O . ARG A 1 119 ? 12.022 2.750 -11.365 1.00 91.12 119 ARG A O 1
ATOM 926 N N . THR A 1 120 ? 11.454 1.821 -9.399 1.00 90.50 120 THR A N 1
ATOM 927 C CA . THR A 1 120 ? 12.709 1.077 -9.226 1.00 90.50 120 THR A CA 1
ATOM 928 C C . THR A 1 120 ? 12.842 0.004 -10.300 1.00 90.50 120 THR A C 1
ATOM 930 O O . THR A 1 120 ? 13.907 -0.141 -10.894 1.00 90.50 120 THR A O 1
ATOM 933 N N . THR A 1 121 ? 11.743 -0.680 -10.616 1.00 90.88 121 THR A N 1
ATOM 934 C CA . THR A 1 121 ? 11.681 -1.679 -11.687 1.00 90.88 121 THR A CA 1
ATOM 935 C C . THR A 1 121 ? 11.975 -1.046 -13.038 1.00 90.88 121 THR A C 1
ATOM 937 O O . THR A 1 121 ? 12.850 -1.519 -13.757 1.00 90.88 121 THR A O 1
ATOM 940 N N . MET A 1 122 ? 11.321 0.072 -13.359 1.00 89.56 122 MET A N 1
ATOM 941 C CA . MET A 1 122 ? 11.571 0.782 -14.610 1.00 89.56 122 MET A CA 1
ATOM 942 C C . MET A 1 122 ? 13.033 1.233 -14.741 1.00 89.56 122 MET A C 1
ATOM 944 O O . MET A 1 122 ? 13.650 1.069 -15.792 1.00 89.56 122 MET A O 1
ATOM 948 N N . THR A 1 123 ? 13.612 1.741 -13.650 1.00 90.00 123 THR A N 1
ATOM 949 C CA . THR A 1 123 ? 15.030 2.127 -13.590 1.00 90.00 123 THR A CA 1
ATOM 950 C C . THR A 1 123 ? 15.951 0.927 -13.838 1.00 90.00 123 THR A C 1
ATOM 952 O O . THR A 1 123 ? 16.915 1.035 -14.593 1.00 90.00 123 THR A O 1
ATOM 955 N N . ALA A 1 124 ? 15.644 -0.233 -13.249 1.00 90.44 124 ALA A N 1
ATOM 956 C CA . ALA A 1 124 ? 16.415 -1.456 -13.454 1.00 90.44 124 ALA A CA 1
ATOM 957 C C . ALA A 1 124 ? 16.354 -1.950 -14.908 1.00 90.44 124 ALA A C 1
ATOM 959 O O . ALA A 1 124 ? 17.369 -2.405 -15.439 1.00 90.44 124 ALA A O 1
ATOM 960 N N . ILE A 1 125 ? 15.194 -1.833 -15.566 1.00 87.88 125 ILE A N 1
ATOM 961 C CA . ILE A 1 125 ? 15.054 -2.212 -16.976 1.00 87.88 125 ILE A CA 1
ATOM 962 C C . ILE A 1 125 ? 15.930 -1.316 -17.864 1.00 87.88 125 ILE A C 1
ATOM 964 O O . ILE A 1 125 ? 16.683 -1.846 -18.681 1.00 87.88 125 ILE A O 1
ATOM 968 N N . LEU A 1 126 ? 15.905 0.010 -17.674 1.00 85.81 126 LEU A N 1
ATOM 969 C CA . LEU A 1 126 ? 16.768 0.925 -18.439 1.00 85.81 126 LEU A CA 1
ATOM 970 C C . LEU A 1 126 ? 18.250 0.628 -18.221 1.00 85.81 126 LEU A C 1
ATOM 972 O O . LEU A 1 126 ? 18.985 0.471 -19.191 1.00 85.81 126 LEU A O 1
ATOM 976 N N . ALA A 1 127 ? 18.672 0.460 -16.966 1.00 87.12 127 ALA A N 1
ATOM 977 C CA . ALA A 1 127 ? 20.061 0.136 -16.649 1.00 87.12 127 ALA A CA 1
ATOM 978 C C . ALA A 1 127 ? 20.516 -1.168 -17.331 1.00 87.12 127 ALA A C 1
ATOM 980 O O . ALA A 1 127 ? 21.648 -1.273 -17.806 1.00 87.12 127 ALA A O 1
ATOM 981 N N . ARG A 1 128 ? 19.630 -2.170 -17.428 1.00 86.69 128 ARG A N 1
ATOM 982 C CA . ARG A 1 128 ? 19.928 -3.411 -18.152 1.00 86.69 128 ARG A CA 1
ATOM 983 C C . ARG A 1 128 ? 20.038 -3.182 -19.660 1.00 86.69 128 ARG A C 1
ATOM 985 O O . ARG A 1 128 ? 20.940 -3.747 -20.274 1.00 86.69 128 ARG A O 1
ATOM 992 N N . GLN A 1 129 ? 19.159 -2.377 -20.252 1.00 83.19 129 GLN A N 1
ATOM 993 C CA . GLN A 1 129 ? 19.217 -2.047 -21.679 1.00 83.19 129 GLN A CA 1
ATOM 994 C C . GLN A 1 129 ? 20.489 -1.275 -22.044 1.00 83.19 129 GLN A C 1
ATOM 996 O O . GLN A 1 129 ? 21.125 -1.591 -23.047 1.00 83.19 129 GLN A O 1
ATOM 1001 N N . GLU A 1 130 ? 20.894 -0.314 -21.213 1.00 83.44 130 GLU A N 1
ATOM 1002 C CA . GLU A 1 130 ? 22.154 0.421 -21.366 1.00 83.44 130 GLU A CA 1
ATOM 1003 C C . GLU A 1 130 ? 23.367 -0.515 -21.289 1.00 83.44 130 GLU A C 1
ATOM 1005 O O . GLU A 1 130 ? 24.268 -0.439 -22.120 1.00 83.44 130 GLU A O 1
ATOM 1010 N N . ALA A 1 131 ? 23.378 -1.457 -20.343 1.00 85.00 131 ALA A N 1
ATOM 1011 C CA . ALA A 1 131 ? 24.452 -2.444 -20.253 1.00 85.00 131 ALA A CA 1
ATOM 1012 C C . ALA A 1 131 ? 24.533 -3.338 -21.507 1.00 85.00 131 ALA A C 1
ATOM 1014 O O . ALA A 1 131 ? 25.628 -3.626 -21.992 1.00 85.00 131 ALA A O 1
ATOM 1015 N N . MET A 1 132 ? 23.386 -3.757 -22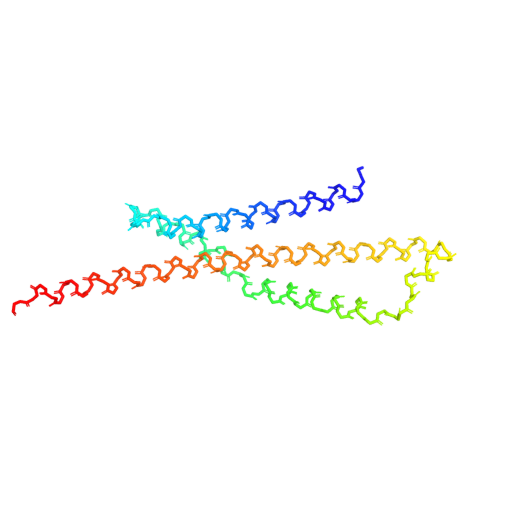.054 1.00 84.12 132 MET A N 1
ATOM 1016 C CA . MET A 1 132 ? 23.333 -4.580 -23.268 1.00 84.12 132 MET A CA 1
ATOM 1017 C C . MET A 1 132 ? 23.793 -3.817 -24.514 1.00 84.12 132 MET A C 1
ATOM 1019 O O . MET A 1 132 ? 24.525 -4.379 -25.326 1.00 84.12 132 MET A O 1
ATOM 1023 N N . SER A 1 133 ? 23.401 -2.549 -24.675 1.00 80.31 133 SER A N 1
ATOM 1024 C CA . SER A 1 133 ? 23.815 -1.745 -25.832 1.00 80.31 133 SER A CA 1
ATOM 1025 C C . SER A 1 133 ? 25.325 -1.503 -25.847 1.00 80.31 133 SER A C 1
ATOM 1027 O O . SER A 1 133 ? 25.949 -1.582 -26.904 1.00 80.31 133 SER A O 1
ATOM 1029 N N . VAL A 1 134 ? 25.928 -1.298 -24.673 1.00 77.19 134 VAL A N 1
ATOM 1030 C CA . VAL A 1 134 ? 27.383 -1.210 -24.514 1.00 77.19 134 VAL A CA 1
ATOM 1031 C C . VAL A 1 134 ? 28.054 -2.534 -24.884 1.00 77.19 134 VAL A C 1
ATOM 1033 O O . VAL A 1 134 ? 29.032 -2.526 -25.625 1.00 77.19 134 VAL A O 1
ATOM 1036 N N . GLN A 1 135 ? 27.527 -3.673 -24.426 1.00 69.88 135 GLN A N 1
ATOM 1037 C CA . GLN A 1 135 ? 28.114 -4.985 -24.715 1.00 69.88 135 GLN A CA 1
ATOM 1038 C C . GLN A 1 135 ? 28.124 -5.312 -26.217 1.00 69.88 135 GLN A C 1
ATOM 1040 O O . GLN A 1 135 ? 29.154 -5.735 -26.733 1.00 69.88 135 GLN A O 1
ATOM 1045 N N . ILE A 1 136 ? 27.034 -5.018 -26.932 1.00 71.06 136 ILE A N 1
ATOM 1046 C CA . ILE A 1 136 ? 26.957 -5.196 -28.392 1.00 71.06 136 ILE A CA 1
ATOM 1047 C C . ILE A 1 136 ? 28.019 -4.341 -29.105 1.00 71.06 136 ILE A C 1
ATOM 1049 O O . ILE A 1 136 ? 28.719 -4.834 -29.983 1.00 71.06 136 ILE A O 1
ATOM 1053 N N . GLN A 1 137 ? 28.216 -3.086 -28.683 1.00 63.75 137 GLN A N 1
ATOM 1054 C CA . GLN A 1 137 ? 29.250 -2.211 -29.259 1.00 63.75 137 GLN A CA 1
ATOM 1055 C C . GLN A 1 137 ? 30.684 -2.705 -29.011 1.00 63.75 137 GLN A C 1
ATOM 1057 O O . GLN A 1 137 ? 31.587 -2.373 -29.781 1.00 63.75 137 GLN A O 1
ATOM 1062 N N . PHE A 1 138 ? 30.919 -3.448 -27.926 1.00 61.22 138 PHE A N 1
ATOM 1063 C CA . PHE A 1 138 ? 32.223 -4.044 -27.633 1.00 61.22 138 PHE A CA 1
ATOM 1064 C C . PHE A 1 138 ? 32.464 -5.341 -28.412 1.00 61.22 138 PHE A C 1
ATOM 1066 O O . PHE A 1 138 ? 33.588 -5.543 -28.864 1.00 61.22 138 PHE A O 1
ATOM 1073 N N . ASP A 1 139 ? 31.434 -6.165 -28.621 1.00 57.06 139 ASP A N 1
ATOM 1074 C CA . ASP A 1 139 ? 31.523 -7.394 -29.426 1.00 57.06 139 ASP A CA 1
ATOM 1075 C C . ASP A 1 139 ? 31.655 -7.106 -30.941 1.00 57.06 139 ASP A C 1
ATOM 1077 O O . ASP A 1 139 ? 32.144 -7.945 -31.694 1.00 57.06 139 ASP A O 1
ATOM 1081 N N . GLU A 1 140 ? 31.267 -5.908 -31.395 1.00 55.91 140 GLU A N 1
ATOM 1082 C CA . GLU A 1 140 ? 31.402 -5.443 -32.788 1.00 55.91 140 GLU A CA 1
ATOM 1083 C C . GLU A 1 140 ? 32.741 -4.739 -33.104 1.00 55.91 140 GLU A C 1
ATOM 1085 O O . GLU A 1 140 ? 32.965 -4.319 -34.244 1.00 55.91 140 GLU A O 1
ATOM 1090 N N . ARG A 1 141 ? 33.656 -4.590 -32.132 1.00 42.34 141 ARG A N 1
ATOM 1091 C CA . ARG A 1 141 ? 35.002 -4.049 -32.398 1.00 42.34 141 ARG A CA 1
ATOM 1092 C C . ARG A 1 141 ? 35.943 -5.161 -32.904 1.00 42.34 141 ARG A C 1
ATOM 1094 O O . ARG A 1 141 ? 36.075 -6.164 -32.208 1.00 42.34 141 ARG A O 1
ATOM 1101 N N . PRO A 1 142 ? 36.587 -4.993 -34.081 1.00 53.25 142 PRO A N 1
ATOM 1102 C CA . PRO A 1 142 ? 37.467 -5.998 -34.690 1.00 53.25 142 PRO A CA 1
ATOM 1103 C C . PRO A 1 142 ? 38.786 -6.209 -33.939 1.00 53.25 142 PRO A C 1
ATOM 1105 O O . PRO A 1 142 ? 39.256 -5.258 -33.268 1.00 53.25 142 PRO A O 1
#